Protein AF-A0A1Z4I982-F1 (afdb_monomer_lite)

Radius of gyration: 10.29 Å; chains: 1; bounding box: 27×22×20 Å

Secondary structure (DSSP, 8-state):
--------TT---TT-B-TT-B-TT---TT---TT-B-TT-B-----

Structure (mmCIF, N/CA/C/O backbone):
data_AF-A0A1Z4I982-F1
#
_entry.id   AF-A0A1Z4I982-F1
#
loop_
_atom_site.group_PDB
_atom_site.id
_atom_site.type_symbol
_atom_site.label_atom_id
_atom_site.label_alt_id
_atom_site.label_comp_id
_atom_site.label_asym_id
_atom_site.label_entity_id
_atom_site.label_seq_id
_atom_site.pdbx_PDB_ins_code
_atom_site.Cartn_x
_atom_site.Cartn_y
_atom_site.Cartn_z
_atom_site.occupancy
_atom_site.B_iso_or_equiv
_atom_site.auth_seq_id
_atom_site.auth_comp_id
_atom_site.auth_asym_id
_atom_site.auth_atom_id
_atom_site.pdbx_PDB_model_num
ATOM 1 N N . MET A 1 1 ? -20.118 13.497 -6.964 1.00 39.31 1 MET A N 1
ATOM 2 C CA . MET A 1 1 ? -19.021 12.821 -7.691 1.00 39.31 1 MET A CA 1
ATOM 3 C C . MET A 1 1 ? -18.682 11.565 -6.908 1.00 39.31 1 MET A C 1
ATOM 5 O O . MET A 1 1 ? -18.412 11.672 -5.719 1.00 39.31 1 MET A O 1
ATOM 9 N N . GLN A 1 2 ? -18.873 10.391 -7.512 1.00 39.16 2 GLN A N 1
ATOM 10 C CA . GLN A 1 2 ? -18.818 9.095 -6.831 1.00 39.16 2 GLN A CA 1
ATOM 11 C C . GLN A 1 2 ? -17.401 8.857 -6.285 1.00 39.16 2 GLN A C 1
ATOM 13 O O . GLN A 1 2 ? -16.473 8.656 -7.059 1.00 39.16 2 GLN A O 1
ATOM 18 N N . GLN A 1 3 ? -17.221 8.911 -4.962 1.00 46.78 3 GLN A N 1
ATOM 19 C CA . GLN A 1 3 ? -16.014 8.388 -4.324 1.00 46.78 3 GLN A CA 1
ATOM 20 C C . GLN A 1 3 ? -16.128 6.865 -4.349 1.00 46.78 3 GLN A C 1
ATOM 22 O O . GLN A 1 3 ? -16.704 6.259 -3.446 1.00 46.78 3 GLN A O 1
ATOM 27 N N . SER A 1 4 ? -15.658 6.249 -5.431 1.00 55.50 4 SER A N 1
ATOM 28 C CA . SER A 1 4 ? -15.504 4.802 -5.506 1.00 55.50 4 SER A CA 1
ATOM 29 C C . SER A 1 4 ? -14.546 4.378 -4.396 1.00 55.50 4 SER A C 1
ATOM 31 O O . SER A 1 4 ? -13.357 4.684 -4.454 1.00 55.50 4 SER A O 1
ATOM 33 N N . GLN A 1 5 ? -15.075 3.721 -3.363 1.00 59.69 5 GLN A N 1
ATOM 34 C CA . GLN A 1 5 ? -14.276 3.081 -2.325 1.00 59.69 5 GLN A CA 1
ATOM 35 C C . GLN A 1 5 ? -13.300 2.125 -3.019 1.00 59.69 5 GLN A C 1
ATOM 37 O O . GLN A 1 5 ? -13.718 1.116 -3.589 1.00 59.69 5 GLN A O 1
ATOM 42 N N . ALA A 1 6 ? -12.010 2.463 -3.024 1.00 63.38 6 ALA A N 1
ATOM 43 C CA . ALA A 1 6 ? -10.987 1.602 -3.594 1.00 6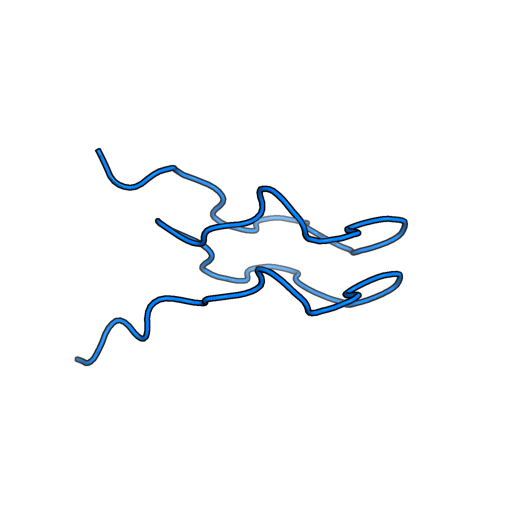3.38 6 ALA A CA 1
ATOM 44 C C . ALA A 1 6 ? -10.836 0.381 -2.679 1.00 63.38 6 ALA A C 1
ATOM 46 O O . ALA A 1 6 ? -10.166 0.417 -1.647 1.00 63.38 6 ALA A O 1
ATOM 47 N N . ASN A 1 7 ? -11.538 -0.698 -3.017 1.00 61.34 7 ASN A N 1
ATOM 48 C CA . ASN A 1 7 ? -11.512 -1.930 -2.246 1.00 61.34 7 ASN A CA 1
ATOM 49 C C . ASN A 1 7 ? -10.373 -2.816 -2.772 1.00 61.34 7 ASN A C 1
ATOM 51 O O . ASN A 1 7 ? -10.579 -3.694 -3.604 1.00 61.34 7 ASN A O 1
ATOM 55 N N . ILE A 1 8 ? -9.146 -2.549 -2.313 1.00 66.12 8 ILE A N 1
ATOM 56 C CA . ILE A 1 8 ? -7.910 -3.194 -2.807 1.00 66.12 8 ILE A CA 1
ATOM 57 C C . ILE A 1 8 ? -7.607 -4.489 -2.023 1.00 66.12 8 ILE A C 1
ATOM 59 O O . ILE A 1 8 ? -6.544 -5.084 -2.166 1.00 66.12 8 ILE A O 1
ATOM 63 N N . GLN A 1 9 ? -8.556 -5.002 -1.232 1.00 60.03 9 GLN A N 1
ATOM 64 C CA . GLN A 1 9 ? -8.360 -6.107 -0.277 1.00 60.03 9 GLN A CA 1
ATOM 65 C C . GLN A 1 9 ? -7.816 -7.428 -0.858 1.00 60.03 9 GLN A C 1
ATOM 67 O O . GLN A 1 9 ? -7.492 -8.330 -0.091 1.00 60.03 9 GLN A O 1
ATOM 72 N N . LYS A 1 10 ? -7.746 -7.590 -2.181 1.00 59.03 10 LYS A N 1
ATOM 73 C CA . LYS A 1 10 ? -7.185 -8.784 -2.835 1.00 59.03 10 LYS A CA 1
ATOM 74 C C . LYS A 1 10 ? -6.391 -8.487 -4.105 1.00 59.03 10 LYS A C 1
ATOM 76 O O . LYS A 1 10 ? -6.103 -9.405 -4.865 1.00 59.03 10 LYS A O 1
ATOM 81 N N . VAL A 1 11 ? -6.082 -7.223 -4.372 1.00 63.47 11 VAL A N 1
ATOM 82 C CA . VAL A 1 11 ? -5.190 -6.897 -5.484 1.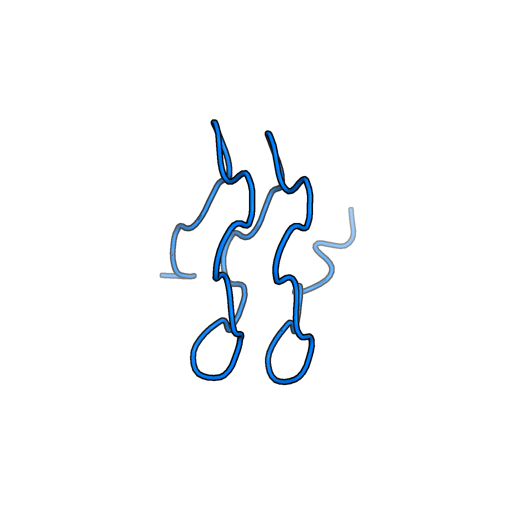00 63.47 11 VAL A CA 1
ATOM 83 C C . VAL A 1 11 ? -3.771 -7.046 -4.957 1.00 63.47 11 VAL A C 1
ATOM 85 O O . VAL A 1 11 ? -3.489 -6.643 -3.826 1.00 63.47 11 VAL A O 1
ATOM 88 N N . ASP A 1 12 ? -2.905 -7.641 -5.767 1.00 64.44 12 ASP A N 1
ATOM 89 C CA . ASP A 1 12 ? -1.462 -7.585 -5.587 1.00 64.44 12 ASP A CA 1
ATOM 90 C C . ASP A 1 12 ? -0.926 -6.401 -6.410 1.00 64.44 12 ASP A C 1
ATOM 92 O O . ASP A 1 12 ? -0.609 -6.569 -7.588 1.00 64.44 12 ASP A O 1
ATOM 96 N N . PRO A 1 13 ? -0.898 -5.170 -5.863 1.00 66.25 13 PRO A N 1
ATOM 97 C CA . PRO A 1 13 ? -0.287 -4.028 -6.526 1.00 66.25 13 PRO A CA 1
ATOM 98 C C . PRO A 1 13 ? 1.245 -4.054 -6.418 1.00 66.25 13 PRO A C 1
ATOM 100 O O . PRO A 1 13 ? 1.861 -2.988 -6.468 1.00 66.25 13 PRO A O 1
ATOM 103 N N . SER A 1 14 ? 1.883 -5.217 -6.255 1.00 74.94 14 SER A N 1
ATOM 104 C CA . SER A 1 14 ? 3.341 -5.282 -6.232 1.00 74.94 14 SER A CA 1
ATOM 105 C C . SER A 1 14 ? 3.915 -4.698 -7.526 1.00 74.94 14 SER A C 1
ATOM 107 O O . SER A 1 14 ? 3.539 -5.089 -8.629 1.00 74.94 14 SER A O 1
ATOM 109 N N . GLY A 1 15 ? 4.787 -3.698 -7.398 1.00 79.12 15 GLY A N 1
ATOM 110 C CA . GLY A 1 15 ? 5.325 -2.945 -8.539 1.00 79.12 15 GLY A CA 1
ATOM 111 C C . GLY A 1 15 ? 4.363 -1.942 -9.200 1.00 79.12 15 GLY A C 1
ATOM 112 O O . GLY A 1 15 ? 4.732 -1.326 -10.199 1.00 79.12 15 GLY A O 1
ATOM 113 N N . ALA A 1 16 ? 3.145 -1.746 -8.686 1.00 85.44 16 ALA A N 1
ATOM 114 C CA . ALA A 1 16 ? 2.186 -0.813 -9.275 1.00 85.44 16 ALA A CA 1
ATOM 115 C C . ALA A 1 16 ? 2.618 0.648 -9.085 1.00 85.44 16 ALA A C 1
ATOM 117 O O . ALA A 1 16 ? 3.052 1.055 -8.005 1.00 85.44 16 ALA A O 1
ATOM 118 N N . ASN A 1 17 ? 2.427 1.471 -10.117 1.00 86.12 17 ASN A N 1
ATOM 119 C CA . ASN A 1 17 ? 2.578 2.915 -9.987 1.00 86.12 17 ASN A CA 1
ATOM 120 C C . ASN A 1 17 ? 1.277 3.538 -9.457 1.00 86.12 17 ASN A C 1
ATOM 122 O O . ASN A 1 17 ? 0.335 3.761 -10.213 1.00 86.12 17 ASN A O 1
ATOM 126 N N . LEU A 1 18 ? 1.236 3.800 -8.151 1.00 87.69 18 LEU A N 1
ATOM 127 C CA . LEU A 1 18 ? 0.139 4.456 -7.431 1.00 87.69 18 LEU A CA 1
ATOM 128 C C . LEU A 1 18 ? 0.495 5.908 -7.071 1.00 87.69 18 LEU A C 1
ATOM 130 O O . LEU A 1 18 ? -0.051 6.477 -6.121 1.00 87.69 18 LEU A O 1
ATOM 134 N N . GLN A 1 19 ? 1.421 6.516 -7.815 1.00 91.69 19 GLN A N 1
ATOM 135 C CA . GLN A 1 19 ? 1.809 7.902 -7.619 1.00 91.69 19 GLN A CA 1
ATOM 136 C C . GLN A 1 19 ? 0.580 8.816 -7.714 1.00 91.69 19 GLN A C 1
ATOM 138 O O . GLN A 1 19 ? -0.198 8.727 -8.660 1.00 91.69 19 GLN A O 1
ATOM 143 N N . GLN A 1 20 ? 0.409 9.690 -6.718 1.00 91.69 20 GLN A N 1
ATOM 144 C CA . GLN A 1 20 ? -0.723 10.619 -6.591 1.00 91.69 20 GLN A CA 1
ATOM 145 C C . GLN A 1 20 ? -2.112 9.949 -6.523 1.00 91.69 20 GLN A C 1
ATOM 147 O O . GLN A 1 20 ? -3.132 10.627 -6.658 1.00 91.69 20 GLN A O 1
ATOM 152 N N . ALA A 1 21 ? -2.190 8.635 -6.278 1.00 88.50 21 ALA A N 1
ATOM 153 C CA . ALA A 1 21 ? -3.467 7.945 -6.141 1.00 88.50 21 ALA A CA 1
ATOM 154 C C .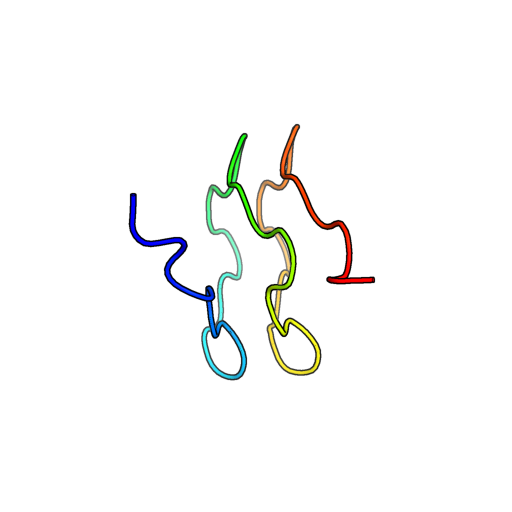 ALA A 1 21 ? -4.226 8.419 -4.890 1.00 88.50 21 ALA A C 1
ATOM 156 O O . ALA A 1 21 ? -3.662 8.530 -3.799 1.00 88.50 21 ALA A O 1
ATOM 157 N N . ASN A 1 22 ? -5.534 8.650 -5.026 1.00 88.38 22 ASN A N 1
ATOM 158 C CA . ASN A 1 22 ? -6.399 8.911 -3.880 1.00 88.38 22 ASN A CA 1
ATOM 159 C C . ASN A 1 22 ? -6.926 7.589 -3.308 1.00 88.38 22 ASN A C 1
ATOM 161 O O . ASN A 1 22 ? -7.891 7.024 -3.818 1.00 88.38 22 ASN A O 1
ATOM 165 N N . LEU A 1 23 ? -6.281 7.110 -2.247 1.00 87.88 23 LEU A N 1
ATOM 166 C CA . LEU A 1 23 ? -6.638 5.897 -1.511 1.00 87.88 23 LEU A CA 1
ATOM 167 C C . LEU A 1 23 ? -7.310 6.232 -0.167 1.00 87.88 23 LEU A C 1
ATOM 169 O O . LEU A 1 23 ? -7.304 5.413 0.752 1.00 87.88 23 LEU A O 1
ATOM 173 N N . TYR A 1 24 ? -7.906 7.424 -0.051 1.00 89.81 24 TYR A N 1
ATOM 174 C CA . TYR A 1 24 ? -8.656 7.832 1.132 1.00 89.81 24 TYR A CA 1
ATOM 175 C C . TYR A 1 24 ? -9.751 6.811 1.456 1.00 89.81 24 TYR A C 1
ATOM 177 O O . TYR A 1 24 ? -10.639 6.537 0.644 1.00 89.81 24 TYR A O 1
ATOM 185 N N . GLY A 1 25 ? -9.685 6.233 2.653 1.00 89.06 25 GLY A N 1
ATOM 186 C CA . GLY A 1 25 ? -10.627 5.208 3.093 1.00 89.06 25 GLY A CA 1
ATOM 187 C C . GLY A 1 25 ? -10.518 3.865 2.365 1.00 89.06 25 GLY A C 1
ATOM 188 O O . GLY A 1 25 ? -11.429 3.046 2.499 1.00 89.06 25 GLY A O 1
ATOM 189 N N . ALA A 1 26 ? -9.449 3.617 1.600 1.00 87.56 26 ALA A N 1
ATOM 190 C CA . ALA A 1 26 ? -9.201 2.315 0.991 1.00 87.56 26 ALA A CA 1
ATOM 191 C C . ALA A 1 26 ? -8.883 1.269 2.070 1.00 87.56 26 ALA A C 1
ATOM 193 O O . ALA A 1 26 ? -8.059 1.502 2.956 1.00 87.56 26 ALA A O 1
ATOM 194 N N . ASN A 1 27 ? -9.503 0.087 1.987 1.00 83.75 27 ASN A N 1
ATOM 195 C CA . ASN A 1 27 ? -9.109 -1.031 2.841 1.00 83.75 27 ASN A CA 1
ATOM 196 C C . ASN A 1 27 ? -7.919 -1.770 2.208 1.00 83.75 27 ASN A C 1
ATOM 198 O O . ASN A 1 27 ? -8.092 -2.530 1.253 1.00 83.75 27 ASN A O 1
ATOM 202 N N . LEU A 1 28 ? -6.730 -1.537 2.771 1.00 80.62 28 LEU A N 1
ATOM 203 C CA . LEU A 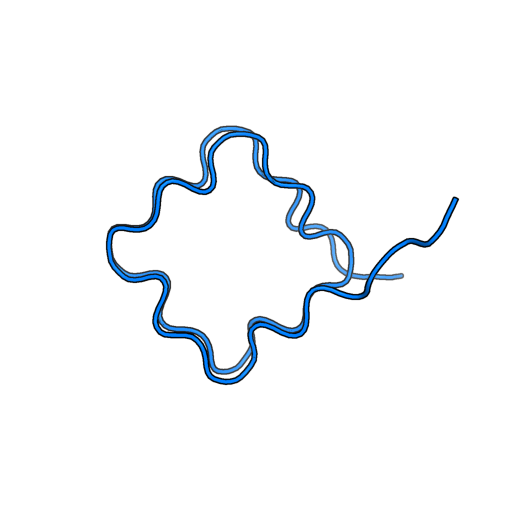1 28 ? -5.450 -2.110 2.338 1.00 80.62 28 LEU A CA 1
ATOM 204 C C . LEU A 1 28 ? -4.964 -3.264 3.235 1.00 80.62 28 LEU A C 1
ATOM 206 O O . LEU A 1 28 ? -3.851 -3.748 3.057 1.00 8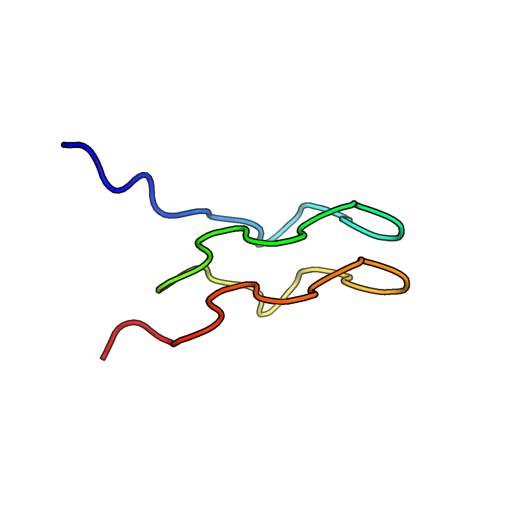0.62 28 LEU A O 1
ATOM 210 N N . GLN A 1 29 ? -5.772 -3.727 4.199 1.00 81.50 29 GLN A N 1
ATOM 211 C CA . GLN A 1 29 ? -5.343 -4.677 5.243 1.00 81.50 29 GLN A CA 1
ATOM 212 C C . GLN A 1 29 ? -4.817 -6.023 4.713 1.00 81.50 29 GLN A C 1
ATOM 214 O O . GLN A 1 29 ? -4.154 -6.751 5.446 1.00 81.50 29 GLN A O 1
ATOM 219 N N . LYS A 1 30 ? -5.138 -6.378 3.466 1.00 80.00 30 LYS A N 1
ATOM 220 C CA . LYS A 1 30 ? -4.719 -7.630 2.815 1.00 80.00 30 LYS A CA 1
ATOM 221 C C . LYS A 1 30 ? -4.013 -7.406 1.469 1.00 80.00 30 LYS A C 1
ATOM 223 O O . LYS A 1 30 ? -3.846 -8.355 0.711 1.00 80.00 30 LYS A O 1
ATOM 228 N N . SER A 1 31 ? -3.623 -6.171 1.155 1.00 81.62 31 SER A N 1
ATOM 229 C CA . SER A 1 31 ? -2.978 -5.820 -0.116 1.00 81.62 31 SER A CA 1
ATOM 230 C C . SER A 1 31 ? -1.455 -5.936 0.001 1.00 81.62 31 SER A C 1
ATOM 232 O O . SER A 1 31 ? -0.870 -5.384 0.932 1.00 81.62 31 SER A O 1
ATOM 234 N N . SER A 1 32 ? -0.795 -6.601 -0.952 1.00 81.81 32 SER A N 1
ATOM 235 C CA . SER A 1 32 ? 0.673 -6.584 -1.044 1.00 81.81 32 SER A CA 1
ATOM 236 C C . SER A 1 32 ? 1.126 -5.346 -1.817 1.00 81.81 32 SER A C 1
ATOM 238 O O . SER A 1 32 ? 0.987 -5.283 -3.030 1.00 81.81 32 SER A O 1
ATOM 240 N N . LEU A 1 33 ? 1.651 -4.336 -1.121 1.00 81.50 33 LEU A N 1
ATOM 241 C CA . LEU A 1 33 ? 2.174 -3.101 -1.732 1.00 81.50 33 LEU A CA 1
ATOM 242 C C . LEU A 1 33 ? 3.683 -3.184 -2.017 1.00 81.50 33 LEU A C 1
ATOM 244 O O . LEU A 1 33 ? 4.353 -2.158 -2.147 1.00 81.50 33 LEU A O 1
ATOM 248 N N . GLN A 1 34 ? 4.251 -4.390 -2.066 1.00 87.62 34 GLN A N 1
ATOM 249 C CA . GLN A 1 34 ? 5.692 -4.565 -2.200 1.00 87.62 34 GLN A CA 1
ATOM 250 C C . GLN A 1 34 ? 6.191 -3.993 -3.537 1.00 87.62 34 GLN A C 1
ATOM 252 O O . GLN A 1 34 ? 5.804 -4.430 -4.612 1.00 87.62 34 GLN A O 1
ATOM 257 N N . GLY A 1 35 ? 7.058 -2.980 -3.482 1.00 87.88 35 GLY A N 1
ATOM 258 C CA . GLY A 1 35 ? 7.569 -2.308 -4.682 1.00 87.88 35 GLY A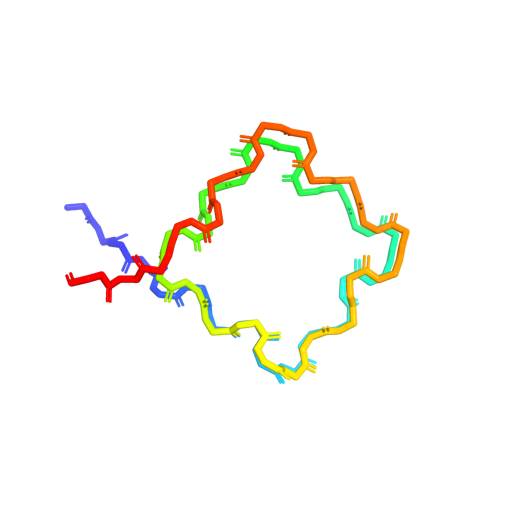 CA 1
ATOM 259 C C . GLY A 1 35 ? 6.577 -1.361 -5.370 1.00 87.88 35 GLY A C 1
ATOM 260 O O . GLY A 1 35 ? 6.897 -0.840 -6.434 1.00 87.88 35 GLY A O 1
ATOM 261 N N . ALA A 1 36 ? 5.397 -1.113 -4.793 1.00 90.50 36 ALA A N 1
ATOM 262 C CA . ALA A 1 36 ? 4.477 -0.109 -5.318 1.00 90.50 36 ALA A CA 1
ATOM 263 C C . ALA A 1 36 ? 5.052 1.310 -5.140 1.00 90.50 36 ALA A C 1
ATOM 265 O O . ALA A 1 36 ? 5.557 1.660 -4.071 1.00 90.50 36 ALA A O 1
ATOM 266 N N . ASN A 1 37 ? 4.933 2.157 -6.166 1.00 90.81 37 ASN A N 1
ATOM 267 C CA . ASN A 1 37 ? 5.256 3.578 -6.049 1.00 90.81 37 ASN A CA 1
ATOM 268 C C . ASN A 1 37 ? 4.058 4.323 -5.447 1.00 90.81 37 ASN A C 1
ATOM 270 O O . ASN A 1 37 ? 3.058 4.527 -6.126 1.00 90.81 37 ASN A O 1
ATOM 274 N N . LEU A 1 38 ? 4.167 4.737 -4.185 1.00 88.81 38 LEU A N 1
ATOM 275 C CA . LEU A 1 38 ? 3.127 5.467 -3.444 1.00 88.81 38 LEU A CA 1
ATOM 276 C C . LEU A 1 38 ? 3.443 6.963 -3.287 1.00 88.81 38 LEU A C 1
ATOM 278 O O . LEU A 1 38 ? 2.900 7.627 -2.402 1.00 88.81 38 LEU A O 1
ATOM 282 N N . TYR A 1 39 ? 4.338 7.515 -4.110 1.00 93.94 39 TYR A N 1
ATOM 283 C CA . TYR A 1 39 ? 4.718 8.922 -4.012 1.00 93.94 39 TYR A CA 1
ATOM 284 C C . TYR A 1 39 ? 3.488 9.842 -4.117 1.00 93.94 39 TYR A C 1
ATOM 286 O O . TYR A 1 39 ? 2.733 9.774 -5.085 1.00 93.94 39 TYR A O 1
ATOM 294 N N . MET A 1 40 ? 3.274 10.701 -3.113 1.00 94.19 40 MET A N 1
ATOM 295 C CA . MET A 1 40 ? 2.097 11.581 -2.982 1.00 94.19 40 MET A CA 1
ATOM 296 C C . MET A 1 40 ? 0.725 10.873 -2.944 1.00 94.19 40 MET A C 1
ATOM 298 O O . MET A 1 40 ? -0.297 11.531 -3.140 1.00 94.19 40 MET A O 1
ATOM 302 N N . ALA A 1 41 ? 0.658 9.562 -2.699 1.00 90.81 41 ALA A N 1
ATOM 303 C CA . ALA A 1 41 ? -0.624 8.877 -2.543 1.00 90.81 41 ALA A CA 1
ATOM 304 C C . ALA A 1 41 ? -1.330 9.305 -1.241 1.00 90.81 41 ALA A C 1
ATOM 306 O O . ALA A 1 41 ? -0.702 9.416 -0.185 1.00 90.81 41 ALA A O 1
ATOM 307 N N . ASN A 1 42 ? -2.650 9.509 -1.293 1.00 90.56 42 ASN A N 1
ATOM 308 C CA . ASN A 1 42 ? -3.450 9.788 -0.099 1.00 90.56 42 ASN A CA 1
ATOM 309 C C . ASN A 1 42 ? -3.874 8.474 0.566 1.00 90.56 42 ASN A C 1
ATOM 311 O O . ASN A 1 42 ? -4.802 7.833 0.090 1.00 90.56 42 ASN A O 1
ATOM 315 N N . LEU A 1 43 ? -3.218 8.089 1.663 1.00 87.19 43 LEU A N 1
ATOM 316 C CA . LEU A 1 43 ? -3.478 6.845 2.405 1.00 87.19 43 LEU A CA 1
ATOM 317 C C . LEU A 1 43 ? -4.295 7.058 3.690 1.00 87.19 43 LEU A C 1
ATOM 319 O O . LEU A 1 43 ? -4.294 6.203 4.576 1.00 87.19 43 LEU A O 1
ATOM 323 N N . GLN A 1 44 ? -4.953 8.210 3.843 1.00 88.25 44 GLN A N 1
ATOM 324 C CA . GLN A 1 44 ? -5.666 8.512 5.079 1.00 88.25 44 GLN A CA 1
ATOM 325 C C . GLN A 1 44 ? -6.839 7.538 5.303 1.00 88.25 44 GLN A C 1
ATOM 327 O O . GLN A 1 44 ? -7.632 7.300 4.384 1.00 88.25 44 GLN A O 1
ATOM 332 N N . PRO A 1 45 ? -6.988 6.983 6.518 1.00 77.38 45 PRO A N 1
ATOM 333 C CA . PRO A 1 45 ? -8.159 6.194 6.865 1.00 77.38 45 PRO A CA 1
ATOM 334 C C . PRO A 1 45 ? -9.409 7.081 6.866 1.00 77.38 45 PRO A C 1
ATOM 336 O O . PRO A 1 45 ? -9.342 8.281 7.137 1.00 77.38 45 PRO A O 1
ATOM 339 N N . ARG A 1 46 ? -10.569 6.486 6.573 1.00 79.00 46 ARG A N 1
ATOM 340 C CA . ARG A 1 46 ? -11.853 7.181 6.696 1.00 79.00 46 ARG A CA 1
ATOM 341 C C . ARG A 1 46 ? -12.195 7.289 8.185 1.00 79.00 46 ARG A C 1
ATOM 343 O O . ARG A 1 46 ? -12.630 6.303 8.771 1.00 79.00 46 ARG A O 1
ATOM 350 N N . THR A 1 47 ? -11.907 8.446 8.777 1.00 75.25 47 THR A N 1
ATOM 351 C CA . THR A 1 47 ? -12.365 8.853 10.117 1.00 75.25 47 THR A CA 1
ATOM 352 C C . THR A 1 47 ? -13.841 9.207 10.110 1.00 75.25 47 THR A C 1
ATOM 354 O O . THR A 1 47 ? -14.279 9.776 9.082 1.00 75.25 47 THR A O 1
#

Foldseek 3Di:
DDPPQQAQQPPACALPACALPANEQHDCVRYNCHNYNCHNYHNHHDD

pLDDT: mean 77.99, std 14.37, range [39.16, 94.19]

Sequence (47 aa):
MQQSQANIQKVDPSGANLQQANLYGANLQKSSLQGANLYMANLQPRT